Protein AF-A0A8J3F6Q7-F1 (afdb_monomer)

Sequence (98 aa):
MTLEEGEAPAVTITPPNTEKKITEKKSQGRVTEVKVQTGRTTYYAYPNDTPGAMRGDVQSGTSRPVQFEIGRFGPPYEHPPAAEPADALAPAPAPPTK

Radius of gyration: 24.59 Å; Cα contacts (8 Å, |Δi|>4): 93; chains: 1; bounding box: 76×53×57 Å

Organism: NCBI:txid69280

Secondary structure (DSSP, 8-state):
-PPP-PPPP----PPP---EEEEEEEETTEEEEEEEEETTEEEEE-B---TT--TTSTT--SBPPPEE-TT-SSS--PPPP-PPPP-PPPPPPPPPP-

Solvent-accessible surface area (backbone atoms only — not comparable to full-atom values): 6787 Å² total; per-residue (Å²): 139,83,83,82,83,77,82,75,81,87,81,83,84,73,81,79,60,79,62,71,50,78,48,76,44,69,55,97,92,36,74,58,38,37,41,40,35,47,61,55,47,40,36,39,39,34,60,49,83,61,88,85,64,54,90,80,50,97,79,35,48,76,46,44,84,68,45,68,56,80,87,42,85,57,79,90,74,79,76,73,76,80,77,72,79,75,78,77,78,75,80,79,82,78,81,83,83,130

Nearest PDB structures (foldseek):
  7yqm-assembly1_A  TM=5.577E-01  e=1.511E+00  Escherichia coli DH5[alpha]
  3r4s-assembly2_B  TM=5.651E-01  e=9.825E+00  Clostridium botulinum

Mean predicted aligned error: 16.82 Å

Structure (mmCIF, N/CA/C/O backbone):
data_AF-A0A8J3F6Q7-F1
#
_entry.id   AF-A0A8J3F6Q7-F1
#
loop_
_atom_site.group_PDB
_atom_site.id
_atom_site.type_symbol
_atom_site.label_atom_id
_atom_site.label_alt_id
_atom_site.lab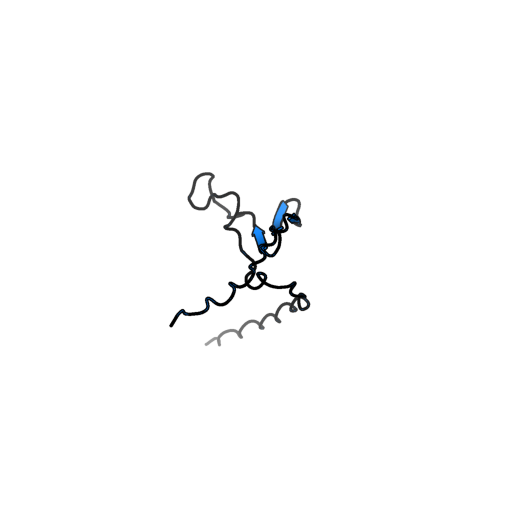el_comp_id
_atom_site.label_asym_id
_atom_site.label_entity_id
_atom_site.label_seq_id
_atom_site.pdbx_PDB_ins_code
_atom_site.Cartn_x
_atom_site.Cartn_y
_atom_site.Cartn_z
_atom_site.occupancy
_atom_site.B_iso_or_equiv
_atom_site.auth_seq_id
_atom_site.auth_comp_id
_atom_site.auth_asym_id
_atom_site.auth_atom_id
_atom_site.pdbx_PDB_model_num
ATOM 1 N N . MET A 1 1 ? -47.128 -10.920 31.493 1.00 48.22 1 MET A N 1
ATOM 2 C CA . MET A 1 1 ? -45.656 -11.016 31.563 1.00 48.22 1 MET A CA 1
ATOM 3 C C . MET A 1 1 ? -45.097 -10.170 30.441 1.00 48.22 1 MET A C 1
ATOM 5 O O . MET A 1 1 ? -45.362 -10.477 29.289 1.00 48.22 1 MET A O 1
ATOM 9 N N . THR A 1 2 ? -44.432 -9.073 30.776 1.00 58.84 2 THR A N 1
ATOM 10 C CA . THR A 1 2 ? -43.710 -8.214 29.828 1.00 58.84 2 THR A CA 1
ATOM 11 C C . THR A 1 2 ? -42.230 -8.563 29.931 1.00 58.84 2 THR A C 1
ATOM 13 O O . THR A 1 2 ? -41.714 -8.631 31.045 1.00 58.84 2 THR A O 1
ATOM 16 N N . LEU A 1 3 ? -41.577 -8.858 28.804 1.00 71.06 3 LEU A N 1
ATOM 17 C CA . LEU A 1 3 ? -40.128 -9.061 28.772 1.00 71.06 3 LEU A CA 1
ATOM 18 C C . LEU A 1 3 ? -39.427 -7.704 28.873 1.00 71.06 3 LEU A C 1
ATOM 20 O O . LEU A 1 3 ? -39.813 -6.758 28.192 1.00 71.06 3 LEU A O 1
ATOM 24 N N . GLU A 1 4 ? -38.417 -7.637 29.734 1.00 70.25 4 GLU A N 1
ATOM 25 C CA . GLU A 1 4 ? -37.508 -6.502 29.850 1.00 70.25 4 GLU A CA 1
ATOM 26 C C . GLU A 1 4 ? -36.495 -6.583 28.697 1.00 70.25 4 GLU A C 1
ATOM 28 O O . GLU A 1 4 ? -35.772 -7.575 28.570 1.00 70.25 4 GLU A O 1
ATOM 33 N N . GLU A 1 5 ? -36.485 -5.587 27.811 1.00 69.12 5 GLU A N 1
ATOM 34 C CA . GLU A 1 5 ? -35.473 -5.485 26.758 1.00 69.12 5 GLU A CA 1
ATOM 35 C C . GLU A 1 5 ? -34.163 -4.992 27.384 1.00 69.12 5 GLU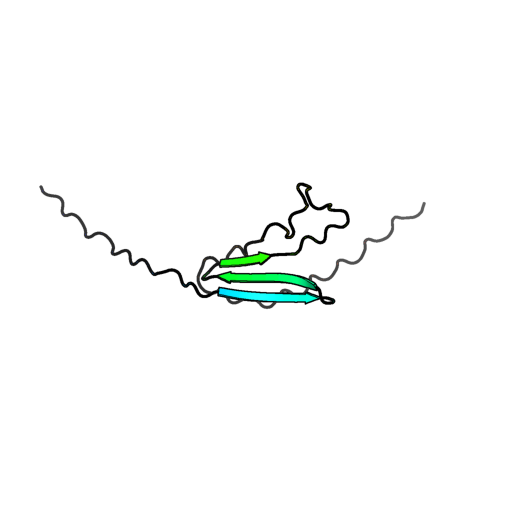 A C 1
ATOM 37 O O . GLU A 1 5 ? -34.076 -3.864 27.865 1.00 69.12 5 GLU A O 1
ATOM 42 N N . GLY A 1 6 ? -33.147 -5.859 27.412 1.00 67.56 6 GLY A N 1
ATOM 43 C CA . GLY A 1 6 ? -31.805 -5.499 27.866 1.00 67.56 6 GLY A CA 1
ATOM 44 C C . GLY A 1 6 ? -31.169 -4.456 26.946 1.00 67.56 6 GLY A C 1
ATOM 45 O O . GLY A 1 6 ? -31.265 -4.557 25.723 1.00 67.56 6 GLY A O 1
ATOM 46 N N . GLU A 1 7 ? -30.524 -3.454 27.543 1.00 70.88 7 GLU A N 1
ATOM 47 C CA . GLU A 1 7 ? -29.947 -2.303 26.846 1.00 70.88 7 GLU A CA 1
ATOM 48 C C . GLU A 1 7 ? -28.949 -2.737 25.756 1.00 70.88 7 GLU A C 1
ATOM 50 O O . GLU A 1 7 ? -28.045 -3.546 25.991 1.00 70.88 7 GLU A O 1
ATOM 55 N N . ALA A 1 8 ? -29.133 -2.221 24.537 1.00 69.19 8 ALA A N 1
ATOM 56 C CA . ALA A 1 8 ? -28.282 -2.565 23.406 1.00 69.19 8 ALA A CA 1
ATOM 57 C C . ALA A 1 8 ? -26.845 -2.059 23.642 1.00 69.19 8 ALA A C 1
ATOM 59 O O . ALA A 1 8 ? -26.660 -0.926 24.094 1.00 69.19 8 ALA A O 1
ATOM 60 N N . PRO A 1 9 ? -25.808 -2.854 23.316 1.00 71.06 9 PRO A N 1
ATOM 61 C CA . PRO A 1 9 ? -24.431 -2.446 23.550 1.00 71.06 9 PRO A CA 1
ATOM 62 C C . PRO A 1 9 ? -24.098 -1.195 22.733 1.00 71.06 9 PRO A C 1
ATOM 64 O O . PRO A 1 9 ? -24.329 -1.143 21.523 1.00 71.06 9 PRO A O 1
ATOM 67 N N . ALA A 1 10 ? -23.516 -0.192 23.389 1.00 76.06 10 ALA A N 1
ATOM 68 C CA . ALA A 1 10 ? -23.064 1.023 22.729 1.00 76.06 10 ALA A CA 1
ATOM 69 C C . ALA A 1 10 ? -21.907 0.703 21.763 1.00 76.06 10 ALA A C 1
ATOM 71 O O . ALA A 1 10 ? -20.792 0.386 22.182 1.00 76.06 10 ALA A O 1
ATOM 72 N N . VAL A 1 11 ? -22.167 0.781 20.455 1.00 73.88 11 VAL A N 1
ATOM 73 C CA . VAL A 1 11 ? -21.143 0.610 19.417 1.00 73.88 11 VAL A CA 1
ATOM 74 C C . VAL A 1 11 ? -20.553 1.974 19.072 1.00 73.88 11 VAL A C 1
ATOM 76 O O . VAL A 1 11 ? -21.175 2.780 18.383 1.00 73.88 11 VAL A O 1
ATOM 79 N N . THR A 1 12 ? -19.328 2.233 19.524 1.00 77.69 12 THR A N 1
ATOM 80 C CA . THR A 1 12 ? -18.595 3.453 19.161 1.00 77.69 12 THR A CA 1
ATOM 81 C C . THR A 1 12 ? -17.814 3.228 17.867 1.00 77.69 12 THR A C 1
ATOM 83 O O . THR A 1 12 ? -16.806 2.521 17.852 1.00 77.69 12 THR A O 1
ATOM 86 N N . ILE A 1 13 ? -18.253 3.854 16.771 1.00 70.62 13 ILE A N 1
ATOM 87 C CA . ILE A 1 13 ? -17.539 3.841 15.487 1.00 70.62 13 ILE A CA 1
ATOM 88 C C . ILE A 1 13 ? -16.500 4.963 15.502 1.00 70.62 13 ILE A C 1
ATOM 90 O O . ILE A 1 13 ? -16.843 6.143 15.538 1.00 70.62 13 ILE A O 1
ATOM 94 N N . THR A 1 14 ? -15.218 4.604 15.473 1.00 70.31 14 THR A N 1
ATOM 95 C CA . THR A 1 14 ? -14.128 5.579 15.342 1.00 70.31 14 THR A CA 1
ATOM 96 C C . THR A 1 14 ? -13.895 5.916 13.869 1.00 70.31 14 THR A C 1
ATOM 98 O O . THR A 1 14 ? -13.885 5.004 13.035 1.00 70.31 14 THR A O 1
ATOM 101 N N . PRO A 1 15 ? -13.698 7.200 13.515 1.00 70.88 15 PRO A N 1
ATOM 102 C CA . PRO A 1 15 ? -13.372 7.569 12.146 1.00 70.88 15 PRO A CA 1
ATOM 103 C C . PRO A 1 15 ? -12.036 6.926 11.739 1.00 70.88 15 PRO A C 1
ATOM 105 O O . PRO A 1 15 ? -11.108 6.860 12.554 1.00 70.88 15 PRO A O 1
ATOM 108 N N . PRO A 1 16 ? -11.916 6.429 10.495 1.00 65.31 16 PRO A N 1
ATOM 109 C CA . PRO A 1 16 ? -10.683 5.815 10.030 1.00 65.31 16 PRO A CA 1
ATOM 110 C C . PRO A 1 16 ? -9.559 6.854 10.032 1.00 65.31 16 PRO A C 1
ATOM 112 O O . PRO A 1 16 ? -9.725 7.961 9.526 1.00 65.31 16 PRO A O 1
ATOM 115 N N . ASN A 1 17 ? -8.405 6.491 10.593 1.00 65.69 17 ASN A N 1
ATOM 116 C CA . ASN A 1 17 ? -7.223 7.341 10.531 1.00 65.69 17 ASN A CA 1
ATOM 117 C C . ASN A 1 17 ? -6.756 7.453 9.066 1.00 65.69 17 ASN A C 1
ATOM 119 O O . ASN A 1 17 ? -6.354 6.456 8.464 1.00 65.69 17 ASN A O 1
ATOM 123 N N . THR A 1 18 ? -6.834 8.658 8.498 1.00 67.69 18 THR A N 1
ATOM 124 C CA . THR A 1 18 ? -6.522 8.956 7.090 1.00 67.69 18 THR A CA 1
ATOM 125 C C . THR A 1 18 ? -5.035 9.205 6.836 1.00 67.69 18 THR A C 1
ATOM 127 O O . THR A 1 18 ? -4.646 9.536 5.713 1.00 67.69 18 THR A O 1
ATOM 130 N N . GLU A 1 19 ? -4.194 9.091 7.865 1.00 76.94 19 GLU A N 1
ATOM 131 C CA . GLU A 1 19 ? -2.769 9.354 7.730 1.00 76.94 19 GLU A CA 1
ATOM 132 C C . GLU A 1 19 ? -2.124 8.337 6.777 1.00 76.94 19 GLU A C 1
ATOM 134 O O . GLU A 1 19 ? -2.236 7.114 6.936 1.00 76.94 19 GLU A O 1
ATOM 139 N N . LYS A 1 20 ? -1.487 8.869 5.730 1.00 81.81 20 LYS A N 1
ATOM 140 C CA . LYS A 1 20 ? -0.861 8.099 4.658 1.00 81.81 20 LYS A CA 1
ATOM 141 C C . LYS A 1 20 ? 0.646 8.302 4.696 1.00 81.81 20 LYS A C 1
ATOM 143 O O . LYS A 1 20 ? 1.125 9.434 4.691 1.00 81.81 20 LYS A O 1
ATOM 148 N N . LYS A 1 21 ? 1.398 7.205 4.673 1.00 86.75 21 LYS A N 1
ATOM 149 C CA . LYS A 1 21 ? 2.859 7.226 4.572 1.00 86.75 21 LYS A CA 1
ATOM 150 C C . LYS A 1 21 ? 3.294 6.462 3.334 1.00 86.75 21 LYS A C 1
ATOM 152 O O . LYS A 1 21 ? 2.930 5.302 3.157 1.00 86.75 21 LYS A O 1
ATOM 157 N N . ILE A 1 22 ? 4.081 7.120 2.490 1.00 89.75 22 ILE A N 1
ATOM 158 C CA . ILE A 1 22 ? 4.604 6.559 1.244 1.00 89.75 22 ILE A CA 1
ATOM 159 C C . ILE A 1 22 ? 6.124 6.477 1.369 1.00 89.75 22 ILE A C 1
ATOM 161 O O . ILE A 1 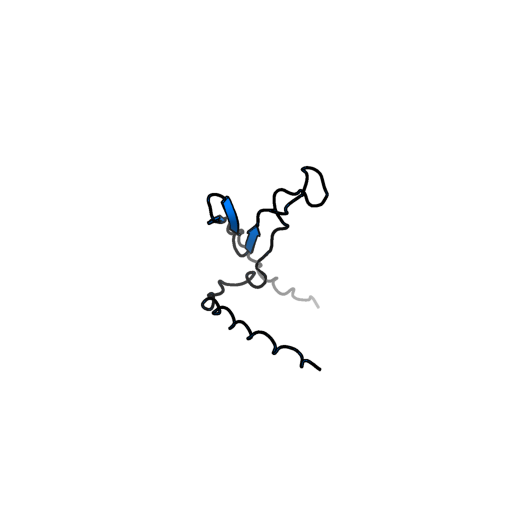22 ? 6.770 7.404 1.854 1.00 89.75 22 ILE A O 1
ATOM 165 N N . THR A 1 23 ? 6.702 5.347 0.978 1.00 91.44 23 THR A N 1
ATOM 166 C CA . THR A 1 23 ? 8.150 5.135 0.949 1.00 91.44 23 THR A CA 1
ATOM 167 C C . THR A 1 23 ? 8.525 4.504 -0.380 1.00 91.44 23 THR A C 1
ATOM 169 O O . THR A 1 23 ? 8.021 3.440 -0.725 1.00 91.44 23 THR A O 1
ATOM 172 N N . GLU A 1 24 ? 9.412 5.159 -1.122 1.00 90.19 24 GLU A N 1
ATOM 173 C CA . GLU A 1 24 ? 9.893 4.686 -2.418 1.00 90.19 24 GLU A CA 1
ATOM 174 C C . GLU A 1 24 ? 11.332 4.189 -2.285 1.00 90.19 24 GLU A C 1
ATOM 176 O O . GLU A 1 24 ? 12.208 4.927 -1.829 1.00 90.19 24 GLU A O 1
ATOM 181 N N . LYS A 1 25 ? 11.601 2.958 -2.723 1.00 88.44 25 LYS A N 1
ATOM 182 C CA . LYS A 1 25 ? 12.966 2.484 -2.956 1.00 88.44 25 LYS A CA 1
ATOM 183 C C . LYS A 1 25 ? 13.331 2.704 -4.413 1.00 88.44 25 LYS A C 1
ATOM 185 O O . LYS A 1 25 ? 12.571 2.358 -5.320 1.00 88.44 25 LYS A O 1
ATOM 190 N N . LYS A 1 26 ? 14.519 3.265 -4.623 1.00 89.06 26 LYS A N 1
ATOM 191 C CA . LYS A 1 26 ? 15.097 3.507 -5.944 1.00 89.06 26 LYS A CA 1
ATOM 192 C C . LYS A 1 26 ? 16.410 2.743 -6.061 1.00 89.06 26 LYS A C 1
ATOM 194 O O . LYS A 1 26 ? 17.215 2.770 -5.136 1.00 89.06 26 LYS A O 1
ATOM 199 N N . SER A 1 27 ? 16.630 2.092 -7.195 1.00 85.69 27 SER A N 1
ATOM 200 C CA . SER A 1 27 ? 17.895 1.457 -7.558 1.00 85.69 27 SER A CA 1
ATOM 201 C C . SER A 1 27 ? 18.278 1.899 -8.964 1.00 85.69 27 SER A C 1
ATOM 203 O O . SER A 1 27 ? 17.421 1.966 -9.842 1.00 85.69 27 SER A O 1
ATOM 205 N N . GLN A 1 28 ? 19.548 2.256 -9.171 1.00 84.50 28 GLN A N 1
ATOM 206 C CA . GLN A 1 28 ? 20.073 2.678 -10.481 1.00 84.50 28 GLN A CA 1
ATOM 207 C C . GLN A 1 28 ? 19.222 3.772 -11.165 1.00 84.50 28 GLN A C 1
ATOM 209 O O . GLN A 1 28 ? 18.984 3.749 -12.370 1.00 84.50 28 GLN A O 1
ATOM 214 N N . GLY A 1 29 ? 18.716 4.728 -10.377 1.00 82.06 29 GLY A N 1
ATOM 215 C CA . GLY A 1 29 ? 17.891 5.835 -10.871 1.00 82.06 29 GLY A CA 1
ATOM 216 C C . GLY A 1 29 ? 16.428 5.485 -11.179 1.00 82.06 29 GLY A C 1
ATOM 217 O O . GLY A 1 29 ? 15.677 6.375 -11.571 1.00 82.06 29 GLY A O 1
ATOM 218 N N . ARG A 1 30 ? 15.990 4.236 -10.971 1.00 81.62 30 ARG A N 1
ATOM 219 C CA . ARG A 1 30 ? 14.601 3.789 -11.178 1.00 81.62 30 ARG A CA 1
ATOM 220 C C . ARG A 1 30 ? 13.945 3.392 -9.861 1.00 81.62 30 ARG A C 1
ATOM 222 O O . ARG A 1 30 ? 14.597 2.823 -8.992 1.00 81.62 30 ARG A O 1
ATOM 229 N N . VAL A 1 31 ? 12.654 3.682 -9.704 1.00 83.44 31 VAL A N 1
ATOM 230 C CA . VAL A 1 31 ? 11.861 3.170 -8.572 1.00 83.44 31 VAL A CA 1
ATOM 231 C C . VAL A 1 31 ? 11.703 1.664 -8.749 1.00 83.44 31 VAL A C 1
ATOM 233 O O . VAL A 1 31 ? 11.322 1.224 -9.827 1.00 83.44 31 VAL A O 1
ATOM 236 N N . THR A 1 32 ? 12.006 0.883 -7.717 1.00 86.75 32 THR A N 1
ATOM 237 C CA . THR A 1 32 ? 11.882 -0.583 -7.735 1.00 86.75 32 THR A CA 1
ATOM 238 C C . THR A 1 32 ? 10.794 -1.090 -6.800 1.00 86.75 32 THR A C 1
ATOM 240 O O . THR A 1 32 ? 10.236 -2.150 -7.051 1.00 86.75 32 THR A O 1
ATOM 243 N N . GLU A 1 33 ? 10.452 -0.338 -5.753 1.00 87.19 33 GLU A N 1
ATOM 244 C CA . GLU A 1 33 ? 9.410 -0.695 -4.788 1.00 87.19 33 GLU A CA 1
ATOM 245 C C . GLU A 1 33 ? 8.769 0.575 -4.227 1.00 87.19 33 GLU A C 1
ATOM 247 O O . GLU A 1 33 ? 9.465 1.512 -3.832 1.00 87.19 33 GLU A O 1
ATOM 252 N N . VAL A 1 34 ? 7.441 0.590 -4.151 1.00 89.81 34 VAL A N 1
ATOM 253 C CA . VAL A 1 34 ? 6.672 1.631 -3.466 1.00 89.81 34 VAL A CA 1
ATOM 254 C C . VAL A 1 34 ? 5.882 0.977 -2.344 1.00 89.81 34 VAL A C 1
ATOM 256 O O . VAL A 1 34 ? 4.984 0.179 -2.595 1.00 89.81 34 VAL A O 1
ATOM 259 N N . LYS A 1 35 ? 6.200 1.331 -1.101 1.00 91.44 35 LYS A N 1
ATOM 260 C CA . LYS A 1 35 ? 5.454 0.932 0.093 1.00 91.44 35 LYS A CA 1
ATOM 261 C C . LYS A 1 35 ? 4.470 2.033 0.458 1.00 91.44 35 LYS A C 1
ATOM 263 O O . LYS A 1 35 ? 4.873 3.176 0.675 1.00 91.44 35 LYS A O 1
ATOM 268 N N . VAL A 1 36 ? 3.198 1.681 0.588 1.00 89.06 36 VAL A N 1
ATOM 269 C CA . VAL A 1 36 ? 2.141 2.594 1.024 1.00 89.06 36 VAL A CA 1
ATOM 270 C C . VAL A 1 36 ? 1.499 2.049 2.288 1.00 89.06 36 VAL A C 1
ATOM 272 O O . VAL A 1 36 ? 1.091 0.892 2.348 1.00 89.06 36 VAL A O 1
ATOM 275 N N . GLN A 1 37 ? 1.426 2.895 3.310 1.00 87.19 37 GLN A N 1
ATOM 276 C CA . GLN A 1 37 ? 0.764 2.615 4.578 1.00 87.19 37 GLN A CA 1
ATOM 277 C C . GLN A 1 37 ? -0.406 3.585 4.726 1.00 87.19 37 GLN A C 1
ATOM 279 O O . GLN A 1 37 ? -0.236 4.794 4.558 1.00 87.19 37 GLN A O 1
ATOM 284 N N . THR A 1 38 ? -1.598 3.064 4.994 1.00 83.94 38 THR A N 1
ATOM 285 C CA . THR A 1 38 ? -2.819 3.853 5.199 1.00 83.94 38 THR A CA 1
ATOM 286 C C . THR A 1 38 ? -3.596 3.253 6.359 1.00 83.94 38 THR A C 1
ATOM 288 O O . THR A 1 38 ? -4.090 2.125 6.271 1.00 83.94 38 THR A O 1
ATOM 291 N N . GLY A 1 39 ? -3.667 3.988 7.470 1.00 81.75 39 GLY A N 1
ATOM 292 C CA . GLY A 1 39 ? -4.230 3.476 8.717 1.00 81.75 39 GLY A CA 1
ATOM 293 C C . GLY A 1 39 ? -3.555 2.166 9.146 1.00 81.75 39 GLY A C 1
ATOM 294 O O . GLY A 1 39 ? -2.370 2.147 9.462 1.00 81.75 39 GLY A O 1
ATOM 295 N N . ARG A 1 40 ? -4.313 1.061 9.139 1.00 76.19 40 ARG A N 1
ATOM 296 C CA . ARG A 1 40 ? -3.842 -0.291 9.514 1.00 76.19 40 ARG A CA 1
ATOM 297 C C . ARG A 1 40 ? -3.388 -1.149 8.330 1.00 76.19 40 ARG A C 1
ATOM 299 O O . ARG A 1 40 ? -2.940 -2.271 8.519 1.00 76.19 40 ARG A O 1
ATOM 306 N N . THR A 1 41 ? -3.520 -0.655 7.103 1.00 79.81 41 THR A N 1
ATOM 307 C CA . THR A 1 41 ? -3.210 -1.440 5.904 1.00 79.81 41 THR A CA 1
ATOM 308 C C . THR A 1 41 ? -1.876 -1.006 5.323 1.00 79.81 41 THR A C 1
ATOM 310 O O . THR A 1 41 ? -1.578 0.184 5.236 1.00 79.81 41 THR A O 1
ATOM 313 N N . THR A 1 42 ? -1.074 -1.980 4.904 1.00 87.94 42 THR A N 1
ATOM 314 C CA . THR A 1 42 ? 0.168 -1.756 4.162 1.00 87.94 42 THR A CA 1
ATOM 315 C C . THR A 1 42 ? 0.095 -2.516 2.847 1.00 87.94 42 THR A C 1
ATOM 317 O O . THR A 1 42 ? -0.288 -3.685 2.841 1.00 87.94 42 THR A O 1
ATOM 320 N N . TYR A 1 43 ? 0.469 -1.874 1.743 1.00 87.69 43 TYR A N 1
ATOM 321 C CA . TYR A 1 43 ? 0.647 -2.550 0.463 1.00 87.69 43 TYR A CA 1
ATOM 322 C C . TYR A 1 43 ? 1.932 -2.115 -0.240 1.00 87.69 43 TYR A C 1
ATOM 324 O O . TYR A 1 43 ? 2.453 -1.019 -0.016 1.00 87.69 43 TYR A O 1
ATOM 332 N N . TYR A 1 44 ? 2.425 -2.998 -1.100 1.00 89.94 44 TYR A N 1
ATOM 333 C CA . TYR A 1 44 ? 3.617 -2.811 -1.914 1.00 89.94 44 TYR A CA 1
ATOM 334 C C . TYR A 1 44 ? 3.228 -2.806 -3.391 1.00 89.94 44 TYR A C 1
ATOM 336 O O . TYR A 1 44 ? 2.466 -3.661 -3.851 1.00 89.94 44 TYR A O 1
ATOM 344 N N . ALA A 1 45 ? 3.751 -1.838 -4.136 1.00 87.88 45 ALA A N 1
ATOM 345 C CA . ALA A 1 45 ? 3.636 -1.762 -5.582 1.00 87.88 45 ALA A CA 1
ATOM 346 C C . ALA A 1 45 ? 5.024 -1.893 -6.213 1.00 87.88 45 ALA A C 1
ATOM 348 O O . ALA A 1 45 ? 5.977 -1.228 -5.801 1.00 87.88 45 ALA A O 1
ATOM 349 N N . TYR A 1 46 ? 5.110 -2.738 -7.235 1.00 85.12 46 TYR A N 1
ATOM 350 C CA . TYR A 1 46 ? 6.335 -2.995 -7.982 1.00 85.12 46 TYR A CA 1
ATOM 351 C C . TYR A 1 46 ? 6.129 -2.587 -9.445 1.00 85.12 46 TYR A C 1
ATOM 353 O O . TYR A 1 46 ? 5.075 -2.904 -10.015 1.00 85.12 46 TYR A O 1
ATOM 361 N N . PRO A 1 47 ? 7.104 -1.912 -10.074 1.00 79.19 47 PRO A N 1
ATOM 362 C CA . PRO A 1 47 ? 7.047 -1.639 -11.498 1.00 79.19 47 PRO A CA 1
ATOM 363 C C . PRO A 1 47 ? 7.072 -2.945 -12.286 1.00 79.19 47 PRO A C 1
ATOM 365 O O . PRO A 1 47 ? 7.682 -3.942 -11.886 1.00 79.19 47 PRO A O 1
ATOM 368 N N . ASN A 1 48 ? 6.390 -2.942 -13.422 1.00 75.00 48 ASN A N 1
ATOM 369 C CA . ASN A 1 48 ? 6.360 -4.086 -14.311 1.00 75.00 48 ASN A CA 1
ATOM 370 C C . ASN A 1 48 ? 7.518 -4.003 -15.316 1.00 75.00 48 ASN A C 1
ATOM 372 O O . ASN A 1 48 ? 7.351 -3.518 -16.427 1.00 75.00 48 ASN A O 1
ATOM 376 N N . ASP A 1 49 ? 8.705 -4.457 -14.908 1.00 69.19 49 ASP A N 1
ATOM 377 C CA . ASP A 1 49 ? 9.912 -4.477 -15.756 1.00 69.19 49 ASP A CA 1
ATOM 378 C C . ASP A 1 49 ? 10.005 -5.787 -16.570 1.00 69.19 49 ASP A C 1
ATOM 380 O O . ASP A 1 49 ? 11.061 -6.404 -16.668 1.00 69.19 49 ASP A O 1
ATOM 384 N N . THR A 1 50 ? 8.875 -6.295 -17.084 1.00 65.19 50 THR A N 1
ATOM 385 C CA . THR A 1 50 ? 8.877 -7.517 -17.906 1.00 65.19 50 THR A CA 1
ATOM 386 C C . THR A 1 50 ? 9.516 -7.209 -19.266 1.00 65.19 50 THR A C 1
ATOM 388 O O . THR A 1 50 ? 8.948 -6.425 -20.035 1.00 65.19 50 THR A O 1
ATOM 391 N N . PRO A 1 51 ? 10.679 -7.800 -19.603 1.00 58.72 51 PRO A N 1
ATOM 392 C CA . PRO A 1 51 ? 11.309 -7.569 -20.895 1.00 58.72 51 PRO A CA 1
ATOM 393 C C . PRO A 1 51 ? 10.414 -8.124 -22.011 1.00 58.72 51 PRO A C 1
ATOM 395 O O . PRO A 1 51 ? 10.067 -9.301 -22.007 1.00 58.72 51 PRO A O 1
ATOM 398 N N . GLY A 1 52 ? 10.035 -7.267 -22.962 1.00 59.66 52 GLY A N 1
ATOM 399 C CA . GLY A 1 52 ? 9.223 -7.642 -24.126 1.00 59.66 52 GLY A CA 1
ATOM 400 C C . GLY A 1 52 ? 7.721 -7.351 -24.023 1.00 59.66 52 GLY A C 1
ATOM 401 O O . GLY A 1 52 ? 7.007 -7.614 -24.986 1.00 59.66 52 GLY A O 1
ATOM 402 N N . ALA A 1 53 ? 7.229 -6.775 -22.921 1.00 58.88 53 ALA A N 1
ATOM 403 C CA . ALA A 1 5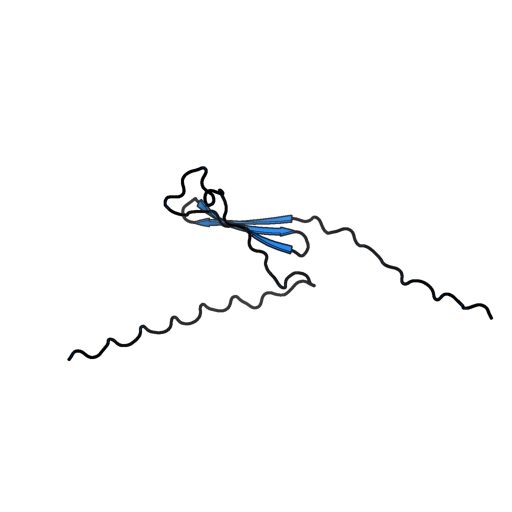3 ? 5.834 -6.335 -22.841 1.00 58.88 53 ALA A CA 1
ATOM 404 C C . ALA A 1 53 ? 5.603 -5.097 -23.736 1.00 58.88 53 ALA A C 1
ATOM 406 O O . ALA A 1 53 ? 6.167 -4.029 -23.482 1.00 58.88 53 ALA A O 1
ATOM 407 N N . MET A 1 54 ? 4.784 -5.217 -24.789 1.00 56.62 54 MET A N 1
ATOM 408 C CA . MET A 1 54 ? 4.385 -4.074 -25.619 1.00 56.62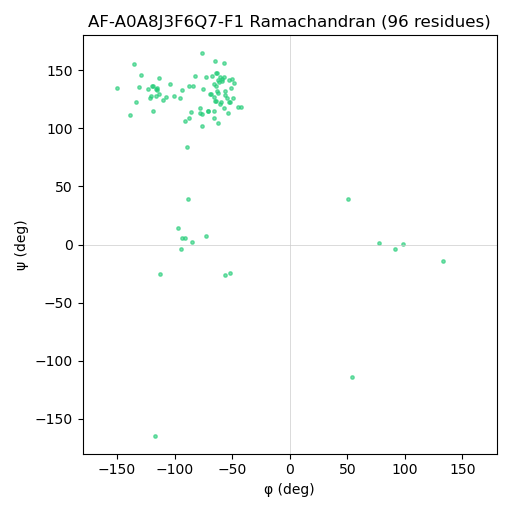 54 MET A CA 1
ATOM 409 C C . MET A 1 54 ? 3.233 -3.325 -24.957 1.00 56.62 54 MET A C 1
ATOM 411 O O . MET A 1 54 ? 2.369 -3.907 -24.319 1.00 56.62 54 MET A O 1
ATOM 415 N N . ARG A 1 55 ? 3.189 -1.999 -25.082 1.00 54.97 55 ARG A N 1
ATOM 416 C CA . ARG A 1 55 ? 2.114 -1.183 -24.499 1.00 54.97 55 ARG A CA 1
ATOM 417 C C . ARG A 1 55 ? 0.758 -1.570 -25.116 1.00 54.97 55 ARG A C 1
ATOM 419 O O . ARG A 1 55 ? 0.480 -1.166 -26.238 1.00 54.97 55 ARG A O 1
ATOM 426 N N . GLY A 1 56 ? -0.082 -2.299 -24.377 1.00 57.72 56 GLY A N 1
ATOM 427 C CA . GLY A 1 56 ? -1.427 -2.701 -24.820 1.00 57.72 56 GLY A CA 1
ATOM 428 C C . GLY A 1 56 ? -1.793 -4.172 -24.590 1.00 57.72 56 GLY A C 1
ATOM 429 O O . GLY A 1 56 ? -2.976 -4.492 -24.639 1.00 57.72 56 GLY A O 1
ATOM 430 N N . ASP A 1 57 ? -0.832 -5.051 -24.296 1.00 60.56 57 ASP A N 1
ATOM 431 C CA . ASP A 1 57 ? -1.112 -6.450 -23.945 1.00 60.56 57 ASP A CA 1
ATOM 432 C C . ASP A 1 57 ? -1.653 -6.610 -22.511 1.00 60.56 57 ASP A C 1
ATOM 434 O O . ASP A 1 57 ? -1.534 -5.729 -21.656 1.00 60.56 57 ASP A O 1
ATOM 438 N N . VAL A 1 58 ? -2.230 -7.781 -22.211 1.00 57.72 58 VAL A N 1
ATOM 439 C CA . VAL A 1 58 ? -2.797 -8.125 -20.886 1.00 57.72 58 VAL A CA 1
ATOM 440 C C . VAL A 1 58 ? -1.762 -7.981 -19.756 1.00 57.72 58 VAL A C 1
ATOM 442 O O . VAL A 1 58 ? -2.113 -7.713 -18.609 1.00 57.72 58 VAL A O 1
ATOM 445 N N . GLN A 1 59 ? -0.474 -8.116 -20.081 1.00 56.84 59 GLN A N 1
ATOM 446 C CA . GLN A 1 59 ? 0.647 -7.981 -19.147 1.00 56.84 59 GLN A CA 1
ATOM 447 C C . GLN A 1 59 ? 1.256 -6.570 -19.106 1.00 56.84 59 GLN A C 1
ATOM 449 O O . GLN A 1 59 ? 2.248 -6.363 -18.413 1.00 56.84 59 GLN A O 1
ATOM 454 N N . SER A 1 60 ? 0.677 -5.593 -19.804 1.00 53.09 60 SER A N 1
ATOM 455 C CA . SER A 1 60 ? 1.297 -4.285 -20.074 1.00 53.09 60 SER A CA 1
ATOM 456 C C . SER A 1 60 ? 0.882 -3.179 -19.117 1.00 53.09 60 SER A C 1
ATOM 458 O O . SER A 1 60 ? 1.116 -1.997 -19.381 1.00 53.09 60 SER A O 1
ATOM 460 N N . GLY A 1 61 ? 0.267 -3.545 -17.992 1.00 62.81 61 GLY A N 1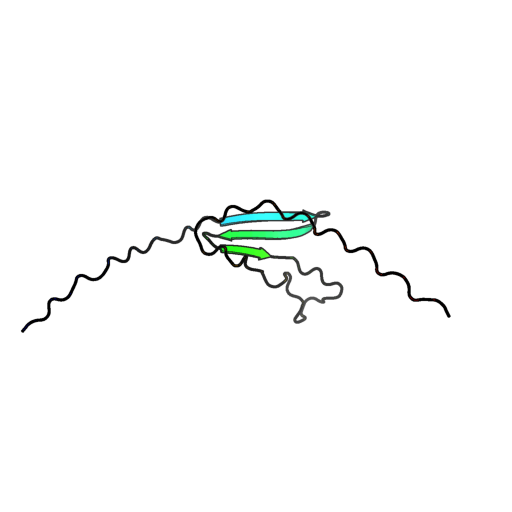
ATOM 461 C CA . GLY A 1 61 ? 0.092 -2.615 -16.887 1.00 62.81 61 GLY A CA 1
ATOM 462 C C . GLY A 1 61 ? 1.452 -2.062 -16.465 1.00 62.81 61 GLY A C 1
ATOM 463 O O . GLY A 1 61 ? 2.391 -2.830 -16.260 1.00 62.81 61 GLY A O 1
ATOM 464 N N . THR A 1 62 ? 1.553 -0.738 -16.310 1.00 66.12 62 THR A N 1
ATOM 465 C CA . THR A 1 62 ? 2.762 -0.030 -15.840 1.00 66.12 62 THR A CA 1
ATOM 466 C C . THR A 1 62 ? 3.304 -0.604 -14.520 1.00 66.12 62 THR A C 1
ATOM 468 O O . THR A 1 62 ? 4.496 -0.511 -14.223 1.00 66.12 62 THR A O 1
ATOM 471 N N . SER A 1 63 ? 2.429 -1.239 -13.740 1.00 70.00 63 SER A N 1
ATOM 472 C CA . SER A 1 63 ? 2.703 -1.802 -12.423 1.00 70.00 63 SER A CA 1
ATOM 473 C C . SER A 1 63 ? 2.231 -3.250 -12.366 1.00 70.00 63 SER A C 1
ATOM 475 O O . SER A 1 63 ? 1.197 -3.598 -12.938 1.00 70.00 63 SER A O 1
ATOM 477 N N . ARG A 1 64 ? 2.956 -4.083 -11.618 1.00 81.12 64 ARG A N 1
ATOM 478 C CA . ARG A 1 64 ? 2.460 -5.402 -11.210 1.00 81.12 64 ARG A CA 1
ATOM 479 C C . ARG A 1 64 ? 1.242 -5.230 -10.285 1.00 81.12 64 ARG A C 1
ATOM 481 O O . ARG A 1 64 ? 1.112 -4.171 -9.661 1.00 81.12 64 ARG A O 1
ATOM 488 N N . PRO A 1 65 ? 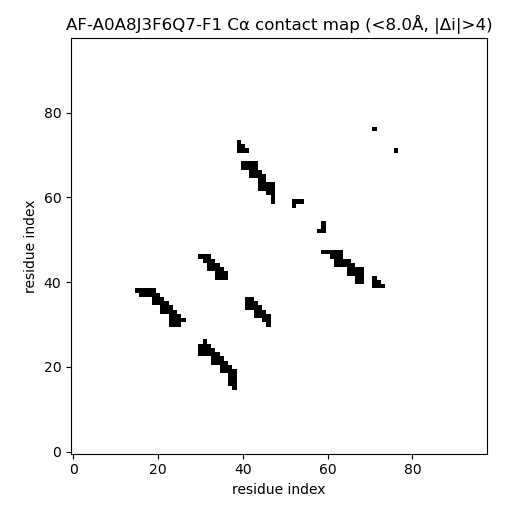0.374 -6.252 -10.148 1.00 80.88 65 PRO A N 1
ATOM 489 C CA . PRO A 1 65 ? -0.661 -6.252 -9.119 1.00 80.88 65 PRO A CA 1
ATOM 490 C C . PRO A 1 65 ? -0.058 -5.941 -7.743 1.00 80.88 65 PRO A C 1
ATOM 492 O O . PRO A 1 65 ? 0.996 -6.476 -7.388 1.00 80.88 65 PRO A O 1
ATOM 495 N N . VAL A 1 66 ? -0.706 -5.053 -6.989 1.00 85.62 66 VAL A N 1
ATOM 496 C CA . VAL A 1 66 ? -0.240 -4.657 -5.653 1.00 85.62 66 VAL A CA 1
ATOM 497 C C . VAL A 1 66 ? -0.359 -5.820 -4.672 1.00 85.62 66 VAL A C 1
ATOM 499 O O . VAL A 1 66 ? -1.293 -6.617 -4.749 1.00 85.62 66 VAL A O 1
ATOM 502 N N . GLN A 1 67 ? 0.581 -5.907 -3.736 1.00 87.31 67 GLN A N 1
ATOM 503 C CA . GLN A 1 67 ? 0.608 -6.952 -2.715 1.00 87.31 67 GLN A CA 1
ATOM 504 C C . GLN A 1 67 ? 0.285 -6.350 -1.353 1.00 87.31 67 GLN A C 1
ATOM 506 O O . GLN A 1 67 ? 0.948 -5.407 -0.922 1.00 87.31 67 GLN A O 1
ATOM 511 N N . PHE A 1 68 ? -0.729 -6.885 -0.675 1.00 86.38 68 PHE A N 1
ATOM 512 C CA . PHE A 1 68 ? -1.096 -6.464 0.675 1.00 86.38 68 PHE A CA 1
ATOM 513 C C . PHE A 1 68 ? -0.296 -7.242 1.715 1.00 86.38 68 PHE A C 1
ATOM 515 O O . PHE A 1 68 ? -0.157 -8.460 1.618 1.00 86.38 68 PHE A O 1
ATOM 522 N N . GLU A 1 69 ? 0.197 -6.543 2.734 1.00 83.00 69 GLU A N 1
ATOM 523 C CA . GLU A 1 69 ? 0.823 -7.193 3.880 1.00 83.00 69 GLU A CA 1
ATOM 524 C C . GLU A 1 69 ? -0.268 -7.793 4.778 1.00 83.00 69 GLU A C 1
ATOM 526 O O . GLU A 1 69 ? -0.969 -7.085 5.507 1.00 83.00 69 GLU A O 1
ATOM 531 N N . ILE A 1 70 ? -0.448 -9.111 4.679 1.00 79.12 70 ILE A N 1
ATOM 532 C CA . ILE A 1 70 ? -1.426 -9.864 5.470 1.00 79.12 70 ILE A CA 1
ATOM 533 C C . ILE A 1 70 ? -0.931 -9.963 6.921 1.00 79.12 70 ILE A C 1
ATOM 535 O O . ILE A 1 70 ? 0.264 -10.069 7.176 1.00 79.12 70 ILE A O 1
ATOM 539 N N . GLY A 1 71 ? -1.852 -9.918 7.888 1.00 68.38 71 GLY A N 1
ATOM 540 C CA . GLY A 1 71 ? -1.528 -9.999 9.319 1.00 68.38 71 GLY A CA 1
ATOM 541 C C . GLY A 1 71 ? -1.303 -8.646 10.001 1.00 68.38 71 GLY A C 1
ATOM 542 O O . GLY A 1 71 ? -1.194 -8.596 11.221 1.00 68.38 71 GLY A O 1
ATOM 543 N N . ARG A 1 72 ? -1.330 -7.533 9.252 1.00 65.62 72 ARG A N 1
ATOM 544 C CA . ARG A 1 72 ? -1.267 -6.164 9.805 1.00 65.62 72 ARG A CA 1
ATOM 545 C C . ARG A 1 72 ? -2.605 -5.507 10.119 1.00 65.62 72 ARG A C 1
ATOM 547 O O . ARG A 1 72 ? -2.638 -4.364 10.555 1.00 65.62 72 ARG A O 1
ATOM 554 N N . PHE A 1 73 ? -3.711 -6.228 9.982 1.00 62.84 73 PHE A N 1
ATOM 555 C CA . PHE A 1 73 ? -5.050 -5.681 10.217 1.00 62.84 73 PHE A CA 1
ATOM 556 C C . PHE A 1 73 ? -5.394 -5.442 11.713 1.00 62.84 73 PHE A C 1
ATOM 558 O O . PHE A 1 73 ? -6.534 -5.102 12.030 1.00 62.84 73 PHE A O 1
ATOM 565 N N . GLY A 1 74 ? -4.427 -5.592 12.631 1.00 58.91 74 GLY A N 1
ATOM 566 C CA . GLY A 1 74 ? -4.578 -5.507 14.093 1.00 58.91 74 GLY A CA 1
ATOM 567 C C . GLY A 1 74 ? -3.792 -4.356 14.758 1.00 58.91 74 GLY A C 1
ATOM 568 O O . GLY A 1 74 ? -3.381 -3.421 14.070 1.00 58.91 74 GLY A O 1
ATOM 569 N N . PRO A 1 75 ? -3.610 -4.371 16.098 1.00 55.88 75 PRO A N 1
ATOM 570 C CA . PRO A 1 75 ? -2.733 -3.423 16.800 1.00 55.88 75 PRO A CA 1
ATOM 571 C C . PRO A 1 75 ? -1.294 -3.483 16.248 1.00 55.88 75 PRO A C 1
ATOM 573 O O . PRO A 1 75 ? -0.931 -4.494 15.643 1.00 55.88 75 PRO A O 1
ATOM 576 N N . PRO A 1 76 ? -0.486 -2.412 16.402 1.00 55.94 76 PRO A N 1
ATOM 577 C CA . PRO A 1 76 ? 0.824 -2.303 15.763 1.00 55.94 76 PRO A CA 1
ATOM 578 C C . PRO A 1 76 ? 1.689 -3.521 16.087 1.00 55.94 76 PRO A C 1
ATOM 580 O O . PRO A 1 76 ? 2.060 -3.749 17.234 1.00 55.94 76 PRO A O 1
ATOM 583 N N . TYR A 1 77 ? 1.979 -4.310 15.056 1.00 56.62 77 TYR A N 1
ATOM 584 C CA . TYR A 1 77 ? 2.872 -5.452 15.151 1.00 56.62 77 TYR A CA 1
ATOM 585 C C . TYR A 1 77 ? 4.305 -4.918 15.149 1.00 56.62 77 TYR A C 1
ATOM 587 O O . TYR A 1 77 ? 4.750 -4.335 14.154 1.00 56.62 77 TYR A O 1
ATOM 595 N N . GLU A 1 78 ? 5.016 -5.071 16.265 1.00 61.19 78 GLU A N 1
ATOM 596 C CA . GLU A 1 78 ? 6.459 -4.854 16.293 1.00 61.19 78 GLU A CA 1
ATOM 597 C C . GLU A 1 78 ? 7.092 -5.853 15.322 1.00 61.19 78 GLU A C 1
ATOM 599 O O . GLU A 1 78 ? 6.882 -7.061 15.425 1.00 61.19 78 GLU A O 1
ATOM 604 N N . HIS A 1 79 ? 7.808 -5.347 14.315 1.00 56.16 79 HIS A N 1
ATOM 605 C CA . HIS A 1 79 ? 8.554 -6.218 13.418 1.00 56.16 79 HIS A CA 1
ATOM 606 C C . HIS A 1 79 ? 9.567 -7.004 14.260 1.00 56.16 79 HIS A C 1
ATOM 608 O O . HIS A 1 79 ? 10.426 -6.367 14.876 1.00 56.16 79 HIS A O 1
ATOM 614 N N . PRO A 1 80 ? 9.557 -8.350 14.242 1.00 61.06 80 PRO A N 1
ATOM 615 C CA . PRO A 1 80 ? 10.781 -9.062 14.552 1.00 61.06 80 PRO A CA 1
ATOM 616 C C . PRO A 1 80 ? 11.859 -8.585 13.562 1.00 61.06 80 PRO A C 1
ATOM 618 O O . PRO A 1 80 ? 11.529 -8.267 12.407 1.00 61.06 80 PRO A O 1
ATOM 621 N N . PRO A 1 81 ? 13.125 -8.467 14.001 1.00 46.72 81 PRO A N 1
ATOM 622 C CA . PRO A 1 81 ? 14.223 -8.082 13.124 1.00 46.72 81 PRO A CA 1
ATOM 623 C C . PRO A 1 81 ? 14.202 -8.959 11.872 1.00 46.72 81 PRO A C 1
ATOM 625 O O . PRO A 1 81 ? 13.830 -10.132 11.941 1.00 46.72 81 PRO A O 1
ATOM 628 N N . ALA A 1 82 ? 14.530 -8.354 10.726 1.00 50.12 82 ALA A N 1
ATOM 629 C CA . ALA A 1 82 ? 14.568 -9.037 9.441 1.00 50.12 82 ALA A CA 1
ATOM 630 C C . ALA A 1 82 ? 15.275 -10.383 9.614 1.00 50.12 82 ALA A C 1
ATOM 632 O O . ALA A 1 82 ? 16.433 -10.405 10.030 1.00 50.12 82 ALA A O 1
ATOM 633 N N . ALA A 1 83 ? 14.557 -11.478 9.346 1.00 54.12 83 ALA A N 1
ATOM 634 C CA . ALA A 1 83 ? 15.169 -12.791 9.316 1.00 54.12 83 ALA A CA 1
ATOM 635 C C . ALA A 1 83 ? 16.359 -12.705 8.361 1.00 54.12 83 ALA A C 1
ATOM 637 O O . ALA A 1 83 ? 16.209 -12.275 7.211 1.00 54.12 83 ALA A O 1
ATOM 638 N N . GLU A 1 84 ? 17.537 -13.032 8.884 1.00 52.78 84 GLU A N 1
ATOM 639 C CA . GLU A 1 84 ? 18.753 -13.163 8.100 1.00 52.78 84 GLU A CA 1
ATOM 640 C C . GLU A 1 84 ? 18.443 -14.043 6.880 1.00 52.78 84 GLU A C 1
ATOM 642 O O . GLU A 1 84 ? 17.661 -14.996 6.997 1.00 52.78 84 GLU A O 1
ATOM 647 N N . PRO A 1 85 ? 18.963 -13.697 5.688 1.00 46.91 85 PRO A N 1
ATOM 648 C CA . PRO A 1 85 ? 18.747 -14.514 4.505 1.00 46.91 85 PRO A CA 1
ATOM 649 C C . PRO A 1 85 ? 19.147 -15.946 4.850 1.00 46.91 85 PRO A C 1
ATOM 651 O O . PRO A 1 85 ? 20.267 -16.177 5.297 1.00 46.91 85 PRO A O 1
ATOM 654 N N . ALA A 1 86 ? 18.205 -16.881 4.693 1.00 49.78 86 ALA A N 1
ATOM 655 C CA . ALA A 1 86 ? 18.468 -18.292 4.909 1.00 49.78 86 ALA A CA 1
ATOM 656 C C . ALA A 1 86 ? 19.736 -18.672 4.137 1.00 49.78 86 ALA A C 1
ATOM 658 O O . ALA A 1 86 ? 19.831 -18.385 2.939 1.00 49.78 86 ALA A O 1
ATOM 659 N N . ASP A 1 87 ? 20.691 -19.267 4.853 1.00 50.59 87 ASP A N 1
ATOM 660 C CA . ASP A 1 87 ? 21.928 -19.812 4.308 1.00 50.59 87 ASP A CA 1
ATOM 661 C C . ASP A 1 87 ? 21.610 -20.548 3.001 1.00 50.59 87 ASP A C 1
ATOM 663 O O . ASP A 1 87 ? 20.787 -21.471 2.967 1.00 50.59 87 ASP A O 1
ATOM 667 N N . ALA A 1 88 ? 22.193 -20.076 1.899 1.00 50.62 88 ALA A N 1
ATOM 668 C CA . ALA A 1 88 ? 22.016 -20.701 0.604 1.00 50.62 88 ALA A CA 1
ATOM 669 C C . ALA A 1 88 ? 22.471 -22.161 0.717 1.00 50.62 88 ALA A C 1
ATOM 671 O O . ALA A 1 88 ? 23.636 -22.432 1.004 1.00 50.62 88 ALA A O 1
ATOM 672 N N . LEU A 1 89 ? 21.548 -23.104 0.503 1.00 54.78 89 LEU A N 1
ATOM 673 C CA . LEU A 1 89 ? 21.881 -24.524 0.474 1.00 54.78 89 LEU A CA 1
ATOM 674 C C . LEU A 1 89 ? 22.999 -24.748 -0.551 1.00 54.78 89 LEU A C 1
ATOM 676 O O . LEU A 1 89 ? 22.880 -24.339 -1.710 1.00 54.78 89 LEU A O 1
ATOM 680 N N . ALA A 1 90 ? 24.083 -25.384 -0.103 1.00 63.09 90 ALA A N 1
ATOM 681 C CA . ALA A 1 90 ? 25.221 -25.714 -0.948 1.00 63.09 90 ALA A CA 1
ATOM 682 C C . ALA A 1 90 ? 24.757 -26.483 -2.203 1.00 63.09 90 ALA A C 1
ATOM 684 O O . ALA A 1 90 ? 23.842 -27.311 -2.113 1.00 63.09 90 ALA A O 1
ATOM 685 N N . PRO A 1 91 ? 25.362 -26.225 -3.378 1.00 64.31 91 PRO A N 1
ATOM 686 C CA . PRO A 1 91 ? 24.971 -26.887 -4.616 1.00 64.31 91 PRO A CA 1
ATOM 687 C C . PRO A 1 91 ? 25.118 -28.410 -4.493 1.00 64.31 91 PRO A C 1
ATOM 689 O O . PRO A 1 91 ? 26.076 -28.910 -3.901 1.00 64.31 91 PRO A O 1
ATOM 692 N N . ALA A 1 92 ? 24.155 -29.141 -5.060 1.00 69.88 92 ALA A N 1
ATOM 693 C CA . ALA A 1 92 ? 24.126 -30.600 -5.025 1.00 69.88 92 ALA A CA 1
ATOM 694 C C . ALA A 1 92 ? 25.393 -31.207 -5.670 1.00 69.88 92 ALA A C 1
ATOM 696 O O . ALA A 1 92 ? 25.875 -30.678 -6.678 1.00 69.88 92 ALA A O 1
ATOM 697 N N . PRO A 1 93 ? 25.933 -32.316 -5.124 1.00 69.56 93 PRO A N 1
ATOM 698 C CA . PRO A 1 93 ? 27.114 -32.966 -5.681 1.00 69.56 93 PRO A CA 1
ATOM 699 C C . PRO A 1 93 ? 26.843 -33.479 -7.102 1.00 69.56 93 PRO A C 1
ATOM 701 O O . PRO A 1 93 ? 25.757 -33.978 -7.403 1.00 69.56 93 PRO A O 1
ATOM 704 N N . ALA A 1 94 ? 27.845 -33.341 -7.974 1.00 69.75 94 ALA A N 1
ATOM 705 C CA . ALA A 1 94 ? 27.753 -33.747 -9.373 1.00 69.75 94 ALA A CA 1
ATOM 706 C C . ALA A 1 94 ? 27.476 -35.260 -9.509 1.00 69.75 94 ALA A C 1
ATOM 708 O O . ALA A 1 94 ? 27.993 -36.051 -8.713 1.00 69.75 94 ALA A O 1
ATOM 709 N N . PRO A 1 95 ? 26.679 -35.679 -10.512 1.00 65.50 95 PRO A N 1
ATOM 710 C CA . PRO A 1 95 ? 26.372 -37.087 -10.729 1.00 65.50 95 PRO A CA 1
ATOM 711 C C . PRO A 1 95 ? 27.638 -37.881 -11.101 1.00 65.50 95 PRO A C 1
ATOM 713 O O . PRO A 1 95 ? 28.530 -37.335 -11.755 1.00 65.50 95 PRO A O 1
ATOM 716 N N . PRO A 1 96 ? 27.726 -39.167 -10.712 1.00 59.69 96 PRO A N 1
ATOM 717 C CA . PRO A 1 96 ? 28.906 -39.983 -10.960 1.00 59.69 96 PRO A CA 1
ATOM 718 C C . PRO A 1 96 ? 29.103 -40.223 -12.460 1.00 59.69 96 PRO A C 1
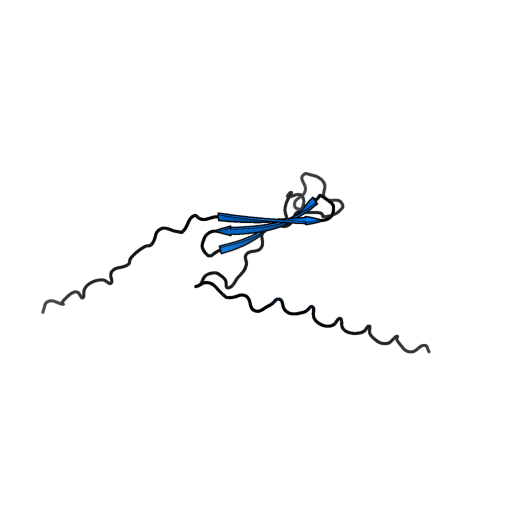ATOM 720 O O . PRO A 1 96 ? 28.202 -40.693 -13.158 1.00 59.69 96 PRO A O 1
ATOM 723 N N . THR A 1 97 ? 30.301 -39.915 -12.946 1.00 58.81 97 THR A N 1
ATOM 724 C CA . THR A 1 97 ? 30.755 -40.263 -14.293 1.00 58.81 97 THR A CA 1
ATOM 725 C C . THR A 1 97 ? 30.955 -41.778 -14.375 1.00 58.81 97 THR A C 1
ATOM 727 O O . THR A 1 97 ? 31.589 -42.362 -13.497 1.00 58.81 97 THR A O 1
ATOM 730 N N . LYS A 1 98 ? 30.376 -42.405 -15.402 1.00 44.81 98 LYS A N 1
ATOM 731 C CA . LYS A 1 98 ? 30.514 -43.837 -15.700 1.00 44.81 98 LYS A CA 1
ATOM 732 C C .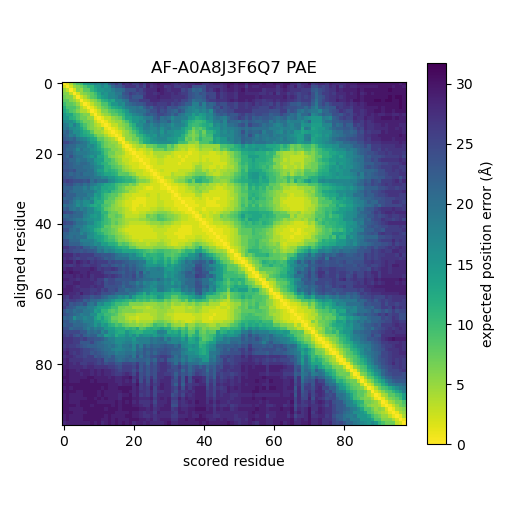 LYS A 1 98 ? 31.911 -44.175 -16.214 1.00 44.81 98 LYS A C 1
ATOM 734 O O . LYS A 1 98 ? 32.444 -43.354 -16.992 1.00 44.81 98 LYS A O 1
#

Foldseek 3Di:
DDDDDDDDDDDDDDDQQQDKDWDFDDDPNHTAWIWIDGRQKIKIKGALPPPPDDCPDPSNPRIDPIGIDPPSNDPDDDDDPPDDPPDDPDDDDDDDDD

pLDDT: mean 70.49, std 13.11, range [44.81, 91.44]